Protein AF-A0A0E4B7R5-F1 (afdb_monomer)

Solvent-accessible surface area (backbone atoms only — not comparable to full-atom values): 4063 Å² total; per-residue (Å²): 124,77,59,89,60,67,83,38,58,61,91,79,53,58,71,67,49,44,51,52,31,43,47,41,50,49,51,41,48,50,52,53,48,64,71,44,48,67,59,29,64,74,70,70,54,84,86,85,85,88,83,59,73,67,79,83,44,90,52,90,37,56,62,113

Structure (mmCIF, N/CA/C/O backbone):
data_AF-A0A0E4B7R5-F1
#
_entry.id   AF-A0A0E4B7R5-F1
#
loop_
_atom_site.group_PDB
_atom_site.id
_atom_site.type_symbol
_atom_site.label_a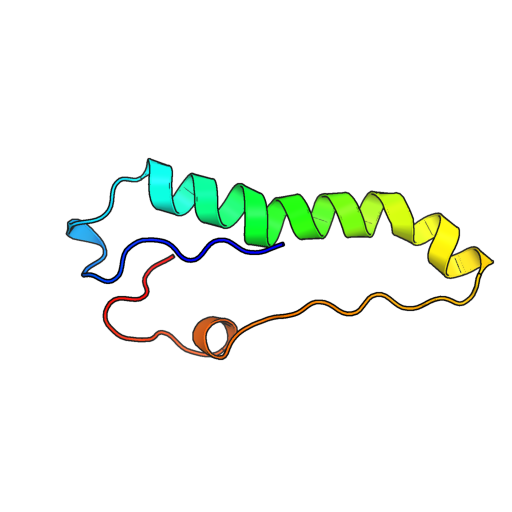tom_id
_atom_site.label_alt_id
_atom_site.label_comp_id
_atom_site.label_asym_id
_atom_site.label_entity_id
_atom_site.label_seq_id
_atom_site.pdbx_PDB_ins_code
_atom_site.Cartn_x
_atom_site.Cartn_y
_atom_site.Cartn_z
_atom_site.occupancy
_atom_site.B_iso_or_equiv
_atom_site.auth_seq_id
_atom_site.auth_comp_id
_atom_site.auth_asym_id
_atom_site.auth_atom_id
_atom_site.pdbx_PDB_model_num
ATOM 1 N N . ALA A 1 1 ? -7.786 1.637 -0.349 1.00 85.19 1 ALA A N 1
ATOM 2 C CA . ALA A 1 1 ? -7.608 1.627 -1.815 1.00 85.19 1 ALA A CA 1
ATOM 3 C C . ALA A 1 1 ? -6.136 1.384 -2.099 1.00 85.19 1 ALA A C 1
ATOM 5 O O . ALA A 1 1 ? -5.332 1.716 -1.236 1.00 85.19 1 ALA A O 1
ATOM 6 N N . GLY A 1 2 ? -5.799 0.797 -3.243 1.00 91.44 2 GLY A N 1
ATOM 7 C CA . GLY A 1 2 ? -4.409 0.581 -3.628 1.00 91.44 2 GLY A CA 1
ATOM 8 C C . GLY A 1 2 ? -4.246 0.638 -5.141 1.00 91.44 2 GLY A C 1
ATOM 9 O O . GLY A 1 2 ? -5.161 0.244 -5.865 1.00 91.44 2 GLY A O 1
ATOM 10 N N . VAL A 1 3 ? -3.106 1.146 -5.600 1.00 92.25 3 VAL A N 1
ATOM 11 C CA . VAL A 1 3 ? -2.702 1.166 -7.009 1.00 92.25 3 VAL A CA 1
ATOM 12 C C . VAL A 1 3 ? -1.424 0.352 -7.150 1.00 92.25 3 VAL A C 1
ATOM 14 O O . VAL A 1 3 ? -0.438 0.610 -6.462 1.00 92.25 3 VAL A O 1
ATOM 17 N N . CYS A 1 4 ? -1.449 -0.623 -8.051 1.00 86.38 4 CYS A N 1
ATOM 18 C CA . CYS A 1 4 ? -0.255 -1.305 -8.532 1.00 86.38 4 CYS A CA 1
ATOM 19 C C . CYS A 1 4 ? 0.196 -0.595 -9.808 1.00 86.38 4 CYS A C 1
ATOM 21 O O . CYS A 1 4 ? -0.594 -0.447 -10.741 1.00 86.38 4 CYS A O 1
ATOM 23 N N . VAL A 1 5 ? 1.441 -0.132 -9.837 1.00 76.50 5 VAL A N 1
ATOM 24 C CA . VAL A 1 5 ? 2.046 0.488 -11.023 1.00 76.50 5 VAL A CA 1
ATOM 25 C C . VAL A 1 5 ? 2.885 -0.518 -11.803 1.00 76.50 5 VAL A C 1
ATOM 27 O O . VAL A 1 5 ? 3.219 -1.573 -11.277 1.00 76.50 5 VAL A O 1
ATOM 30 N N . ASN A 1 6 ? 3.114 -0.174 -13.078 1.00 70.69 6 ASN A N 1
ATOM 31 C CA . ASN A 1 6 ? 3.761 -0.944 -14.145 1.00 70.69 6 ASN A CA 1
ATOM 32 C C . ASN A 1 6 ? 4.616 -2.136 -13.698 1.00 70.69 6 ASN A C 1
ATOM 34 O O . ASN A 1 6 ? 5.592 -1.983 -12.974 1.00 70.69 6 ASN A O 1
ATOM 38 N N . PHE A 1 7 ? 4.308 -3.297 -14.274 1.00 80.62 7 PHE A N 1
ATOM 39 C CA . PHE A 1 7 ? 5.194 -4.450 -14.254 1.00 80.62 7 PHE A CA 1
ATOM 40 C C . PHE A 1 7 ? 6.346 -4.208 -15.231 1.00 80.62 7 PHE A C 1
ATOM 42 O O . PHE A 1 7 ? 6.133 -4.162 -16.444 1.00 80.62 7 PHE A O 1
ATOM 49 N N . GLY A 1 8 ? 7.553 -4.039 -14.709 1.00 87.38 8 GLY A N 1
ATOM 50 C CA . GLY A 1 8 ? 8.755 -3.837 -15.508 1.00 87.38 8 GLY A CA 1
ATOM 51 C C . GLY A 1 8 ? 9.891 -3.234 -14.697 1.00 87.38 8 GLY A C 1
ATOM 52 O O . GLY A 1 8 ? 9.725 -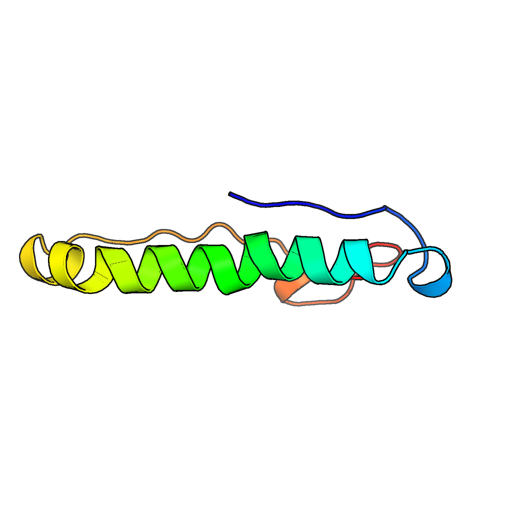2.882 -13.528 1.00 87.38 8 GLY A O 1
ATOM 53 N N . ASP A 1 9 ? 11.055 -3.121 -15.325 1.00 89.69 9 ASP A N 1
ATOM 54 C CA . ASP A 1 9 ? 12.214 -2.510 -14.688 1.00 89.69 9 ASP A CA 1
ATOM 55 C C . ASP A 1 9 ? 11.958 -1.032 -14.375 1.00 89.69 9 ASP A C 1
ATOM 57 O O . ASP A 1 9 ? 11.254 -0.321 -15.099 1.00 89.69 9 ASP A O 1
ATOM 61 N N . ALA A 1 10 ? 12.538 -0.558 -13.271 1.00 90.06 10 ALA A N 1
ATOM 62 C CA . ALA A 1 10 ? 12.288 0.787 -12.757 1.00 90.06 10 ALA A CA 1
ATOM 63 C C . ALA A 1 10 ? 12.637 1.884 -13.779 1.00 90.06 10 ALA A C 1
ATOM 65 O O . ALA A 1 10 ? 11.927 2.882 -13.876 1.00 90.06 10 ALA A O 1
ATOM 66 N N . GLU A 1 11 ? 13.688 1.671 -14.576 1.00 92.50 11 GLU A N 1
ATOM 67 C CA . GLU A 1 11 ? 14.142 2.579 -15.638 1.00 92.50 11 GLU A CA 1
ATOM 68 C C . GLU A 1 11 ? 13.127 2.772 -16.774 1.00 92.50 11 GLU A C 1
ATOM 70 O O . GLU A 1 11 ? 13.170 3.784 -17.473 1.00 92.50 11 GLU A O 1
ATOM 75 N N . LEU A 1 12 ? 12.183 1.839 -16.930 1.00 92.00 12 LEU A N 1
ATOM 76 C CA . LEU A 1 12 ? 11.114 1.905 -17.929 1.00 92.00 12 LEU A CA 1
ATOM 77 C C . LEU A 1 12 ? 9.866 2.635 -17.406 1.00 92.00 12 LEU A C 1
ATOM 79 O O . LEU A 1 12 ? 8.936 2.909 -18.169 1.00 92.00 12 LEU A O 1
ATOM 83 N N . SER A 1 13 ? 9.816 2.944 -16.109 1.00 90.44 13 SER A N 1
ATOM 84 C CA . SER A 1 13 ? 8.665 3.577 -15.470 1.00 90.44 13 SER A CA 1
ATOM 85 C C . SER A 1 13 ? 8.822 5.090 -15.359 1.00 90.44 13 SER A C 1
ATOM 87 O O . SER A 1 13 ? 9.860 5.621 -14.974 1.00 90.44 13 SER A O 1
ATOM 89 N N . LEU A 1 14 ? 7.740 5.814 -15.649 1.00 92.94 14 LEU A N 1
ATOM 90 C CA . LEU A 1 14 ? 7.706 7.265 -15.485 1.00 92.94 14 LEU A CA 1
ATOM 91 C C . LEU A 1 14 ? 7.705 7.641 -14.000 1.00 92.94 14 LEU A C 1
ATOM 93 O O . LEU A 1 14 ? 6.992 7.037 -13.201 1.00 92.94 14 LEU A O 1
ATOM 97 N N . MET A 1 15 ? 8.389 8.732 -13.641 1.00 93.62 15 MET A N 1
ATOM 98 C CA . MET A 1 15 ? 8.370 9.271 -12.270 1.00 93.62 15 MET A CA 1
ATOM 99 C C . MET A 1 15 ? 6.959 9.583 -11.747 1.00 93.62 15 MET A C 1
ATOM 101 O O . MET A 1 15 ? 6.710 9.524 -10.542 1.00 93.62 15 MET A O 1
ATOM 105 N N . SER A 1 16 ? 6.017 9.898 -12.638 1.00 94.19 16 SER A N 1
ATOM 106 C CA . SER A 1 16 ? 4.604 10.087 -12.293 1.00 94.19 16 SER A CA 1
ATOM 107 C C . SER A 1 16 ? 3.951 8.823 -11.734 1.00 94.19 16 SER A C 1
ATOM 109 O O . SER A 1 16 ? 3.072 8.936 -10.885 1.00 94.19 16 SER A O 1
ATOM 111 N N . ASN A 1 17 ? 4.390 7.639 -12.165 1.00 92.62 17 ASN A N 1
ATOM 112 C CA . ASN A 1 17 ? 3.837 6.363 -11.718 1.00 92.62 17 ASN A CA 1
ATOM 113 C C . ASN A 1 17 ? 4.197 6.115 -10.251 1.00 92.62 17 ASN A C 1
ATOM 115 O O . ASN A 1 17 ? 3.307 5.880 -9.437 1.00 92.62 17 ASN A O 1
ATOM 119 N N . PHE A 1 18 ? 5.473 6.279 -9.894 1.00 93.00 18 PHE A N 1
ATOM 120 C CA . PHE A 1 18 ? 5.939 6.183 -8.507 1.00 93.00 18 PHE A CA 1
ATOM 121 C C . PHE A 1 18 ? 5.218 7.189 -7.599 1.00 93.00 18 PHE A C 1
ATOM 123 O O . PHE A 1 18 ? 4.689 6.835 -6.546 1.00 93.00 18 PHE A O 1
ATOM 130 N N . ARG A 1 19 ? 5.099 8.449 -8.044 1.00 95.12 19 ARG A N 1
ATOM 131 C CA . ARG A 1 19 ? 4.372 9.487 -7.293 1.00 95.12 19 ARG A CA 1
ATOM 132 C C . ARG A 1 19 ? 2.898 9.139 -7.098 1.00 95.12 19 ARG A C 1
ATOM 134 O O . ARG A 1 19 ? 2.398 9.267 -5.987 1.00 95.12 19 ARG A O 1
ATOM 141 N N . GLY A 1 20 ? 2.217 8.686 -8.149 1.00 94.50 20 GLY A N 1
ATOM 142 C CA . GLY A 1 20 ? 0.812 8.286 -8.077 1.00 94.50 20 GLY A CA 1
ATOM 143 C C . GLY A 1 20 ? 0.589 7.094 -7.144 1.00 94.50 20 GLY A C 1
ATOM 144 O O . GLY A 1 20 ? -0.352 7.099 -6.353 1.00 94.50 20 GLY A O 1
ATOM 145 N N . CYS A 1 21 ? 1.490 6.110 -7.184 1.00 94.88 21 CYS A N 1
ATOM 146 C CA . CYS A 1 21 ? 1.477 4.967 -6.276 1.00 94.88 21 CYS A CA 1
ATOM 147 C C . CYS A 1 21 ? 1.592 5.408 -4.813 1.00 94.88 21 CYS A C 1
ATOM 149 O O . CYS A 1 21 ? 0.757 5.038 -3.986 1.00 94.88 21 CYS A O 1
ATOM 151 N N . MET A 1 22 ? 2.576 6.258 -4.507 1.00 95.56 22 MET A N 1
ATOM 152 C CA . MET A 1 22 ? 2.796 6.770 -3.154 1.00 95.56 22 MET A CA 1
ATOM 153 C C . MET A 1 22 ? 1.652 7.658 -2.664 1.00 95.56 22 MET A C 1
ATOM 155 O O . MET A 1 22 ? 1.268 7.561 -1.495 1.00 95.56 22 MET A O 1
ATOM 159 N N . GLU A 1 23 ? 1.063 8.476 -3.538 1.00 97.56 23 GLU A N 1
ATOM 160 C CA . GLU A 1 23 ? -0.105 9.281 -3.176 1.00 97.56 23 GLU A CA 1
ATOM 161 C C . GLU A 1 23 ? -1.288 8.421 -2.731 1.00 97.56 23 GLU A C 1
ATOM 163 O O . GLU A 1 23 ? -1.912 8.703 -1.712 1.00 97.56 23 GLU A O 1
ATOM 168 N N . VAL A 1 24 ? -1.575 7.318 -3.424 1.00 96.62 24 VAL A N 1
ATOM 169 C CA . VAL A 1 24 ? -2.705 6.459 -3.043 1.00 96.62 24 VAL A CA 1
ATOM 170 C C . VAL A 1 24 ? -2.351 5.535 -1.878 1.00 96.62 24 VAL A C 1
ATOM 172 O O . VAL A 1 24 ? -3.066 5.502 -0.871 1.00 96.62 24 VAL A O 1
ATOM 175 N N .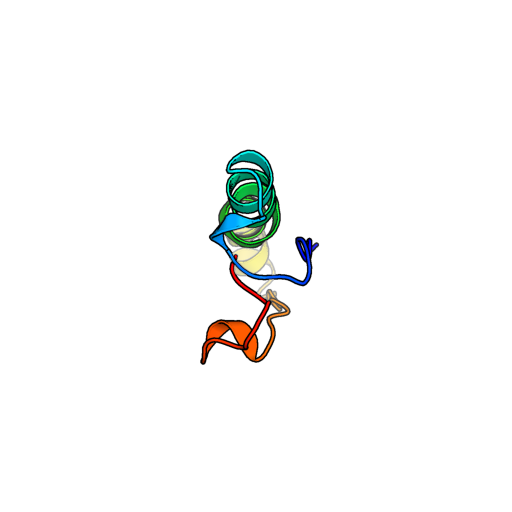 ASN A 1 25 ? -1.264 4.775 -2.002 1.00 96.38 25 ASN A N 1
ATOM 176 C CA . ASN A 1 25 ? -0.967 3.658 -1.105 1.00 96.38 25 ASN A CA 1
ATOM 177 C C . ASN A 1 25 ? -0.455 4.141 0.255 1.00 96.38 25 ASN A C 1
ATOM 179 O O . ASN A 1 25 ? -0.825 3.575 1.287 1.00 96.38 25 ASN A O 1
ATOM 183 N N . PHE A 1 26 ? 0.356 5.203 0.266 1.00 96.06 26 PHE A N 1
ATOM 184 C CA . PHE A 1 26 ? 0.970 5.732 1.480 1.00 96.06 26 PHE A CA 1
ATOM 185 C C . PHE A 1 26 ? 0.217 6.955 2.010 1.00 96.06 26 PHE A C 1
ATOM 187 O O . PHE A 1 26 ? -0.395 6.886 3.082 1.00 96.06 26 PHE A O 1
ATOM 194 N N . PHE A 1 27 ? 0.212 8.064 1.264 1.00 98.19 27 PHE A N 1
ATOM 195 C CA . PHE A 1 27 ? -0.369 9.322 1.746 1.00 98.19 27 PHE A CA 1
ATOM 196 C C . PHE A 1 27 ? -1.892 9.247 1.888 1.00 98.19 27 PHE A C 1
ATOM 198 O O . PHE A 1 27 ? -2.432 9.717 2.892 1.00 98.19 27 PHE A O 1
ATOM 205 N N . GLY A 1 28 ? -2.581 8.575 0.967 1.00 98.00 28 GLY A N 1
ATOM 206 C CA . GLY A 1 28 ? -4.017 8.320 1.045 1.00 98.00 28 GLY A CA 1
ATOM 207 C C . GLY A 1 28 ? -4.392 7.520 2.293 1.00 98.00 28 GLY A C 1
ATOM 208 O O . GLY A 1 28 ? -5.257 7.939 3.068 1.00 98.00 28 GLY A O 1
ATOM 209 N N . THR A 1 29 ? -3.689 6.414 2.551 1.00 97.94 29 THR A N 1
ATOM 210 C CA . THR A 1 29 ? -3.882 5.600 3.764 1.00 97.94 29 THR A CA 1
ATOM 211 C C . THR A 1 29 ? -3.618 6.401 5.039 1.00 97.94 29 THR A C 1
ATOM 213 O O . THR A 1 29 ? -4.404 6.327 5.991 1.00 97.94 29 THR A O 1
ATOM 216 N N . LEU A 1 30 ? -2.553 7.209 5.064 1.00 98.06 30 LEU A N 1
ATOM 217 C CA . LEU A 1 30 ? -2.231 8.081 6.193 1.00 98.06 30 LEU A CA 1
ATOM 218 C C . LEU A 1 30 ? -3.332 9.124 6.431 1.00 98.06 30 LEU A C 1
ATOM 220 O O . LEU A 1 30 ? -3.763 9.316 7.569 1.00 98.06 30 LEU A O 1
ATOM 224 N N . SER A 1 31 ? -3.805 9.775 5.369 1.00 98.56 31 SER A N 1
ATOM 225 C CA . SER A 1 31 ? -4.846 10.805 5.426 1.00 98.56 31 SER A CA 1
ATOM 226 C C . SER A 1 31 ? -6.168 10.254 5.968 1.00 98.56 31 SER A C 1
ATOM 228 O O . SER A 1 31 ? -6.740 10.820 6.908 1.00 98.56 31 SER A O 1
ATOM 230 N N . VAL A 1 32 ? -6.612 9.097 5.463 1.00 98.06 32 VAL A N 1
ATOM 231 C CA . VAL A 1 32 ? -7.805 8.402 5.974 1.00 98.06 32 VAL A CA 1
ATOM 232 C C . VAL A 1 32 ? -7.601 8.014 7.437 1.00 98.06 32 VAL A C 1
ATOM 234 O O . VAL A 1 32 ? -8.425 8.347 8.285 1.00 98.06 32 VAL A O 1
ATOM 237 N N . THR A 1 33 ? -6.472 7.390 7.772 1.00 98.12 33 THR A N 1
ATOM 238 C CA . THR A 1 33 ? -6.186 6.984 9.155 1.00 98.12 33 THR A CA 1
ATOM 239 C C . THR A 1 33 ? -6.260 8.175 10.106 1.00 98.12 33 THR A C 1
ATOM 241 O O . THR A 1 33 ? -6.967 8.105 11.109 1.00 98.12 33 THR A O 1
ATOM 244 N N . LYS A 1 34 ? -5.599 9.294 9.780 1.00 98.19 34 LYS A N 1
ATOM 245 C CA . LYS A 1 34 ? -5.614 10.509 10.610 1.00 98.19 34 LYS A CA 1
ATOM 246 C C . LYS A 1 34 ? -7.020 11.082 10.764 1.00 98.19 34 LYS A C 1
ATOM 248 O O . LYS A 1 34 ? -7.392 11.446 11.877 1.00 98.19 34 LYS A O 1
ATOM 253 N N . SER A 1 35 ? -7.792 11.121 9.681 1.00 98.44 35 SER A N 1
ATOM 254 C CA . SER A 1 35 ? -9.164 11.642 9.680 1.00 98.44 35 SER A CA 1
ATOM 255 C C . SER A 1 35 ? -10.095 10.837 10.591 1.00 98.44 35 SER A C 1
ATOM 257 O O . SER A 1 35 ? -10.900 11.414 11.319 1.00 98.44 35 SER A O 1
ATOM 259 N N . PHE A 1 36 ? -9.968 9.507 10.598 1.00 98.12 36 PHE A N 1
ATOM 260 C CA . PHE A 1 36 ? -10.868 8.628 11.354 1.00 98.12 36 PHE A CA 1
ATOM 261 C C . PHE A 1 36 ? -10.362 8.265 12.757 1.00 98.12 36 PHE A C 1
ATOM 263 O O . PHE A 1 36 ? -11.147 7.792 13.584 1.00 98.12 36 PHE A O 1
ATOM 270 N N . LEU A 1 37 ? -9.084 8.501 13.071 1.00 98.19 37 LEU A N 1
ATOM 271 C CA . LEU A 1 37 ? -8.480 8.118 14.352 1.00 98.19 37 LEU A CA 1
ATOM 272 C C . LEU A 1 37 ? -9.243 8.633 15.593 1.00 98.19 37 LEU A C 1
ATOM 274 O O . LEU A 1 37 ? -9.400 7.850 16.535 1.00 98.19 37 LEU A O 1
ATOM 278 N N . PRO A 1 38 ? -9.755 9.883 15.638 1.00 98.12 38 PRO A N 1
ATOM 279 C CA . PRO A 1 38 ? -10.539 10.355 16.781 1.00 98.12 38 PRO A CA 1
ATOM 280 C C . PRO A 1 38 ? -11.837 9.557 16.978 1.00 98.12 38 PRO A C 1
ATOM 282 O O . PRO A 1 38 ? -12.139 9.137 18.095 1.00 98.12 38 PRO A O 1
ATOM 285 N N . LEU A 1 39 ? -12.561 9.280 15.890 1.00 98.38 39 LEU A N 1
ATOM 286 C CA . LEU A 1 39 ? -13.832 8.547 15.918 1.00 98.38 39 LEU A CA 1
ATOM 287 C C . LEU A 1 39 ? -13.628 7.091 16.342 1.00 98.38 39 LEU A C 1
ATOM 289 O O . LEU A 1 39 ? -14.395 6.551 17.137 1.00 98.38 39 LEU A O 1
ATOM 293 N N . LEU A 1 40 ? -12.551 6.463 15.871 1.00 98.12 40 LEU A N 1
ATOM 294 C CA . LEU A 1 40 ? -12.208 5.092 16.244 1.00 98.12 40 LEU A CA 1
ATOM 295 C C . LEU A 1 40 ? -11.871 4.963 17.726 1.00 98.12 40 LEU A C 1
ATOM 297 O O . LEU A 1 40 ? -12.274 3.985 18.351 1.00 98.12 40 LEU A O 1
ATOM 301 N N . ARG A 1 41 ? -11.181 5.953 18.307 1.00 97.94 41 ARG A N 1
ATOM 302 C CA . ARG A 1 41 ? -10.903 5.986 19.752 1.00 97.94 41 ARG A CA 1
ATOM 303 C C . ARG A 1 41 ? -12.194 6.078 20.565 1.00 97.94 41 ARG A C 1
ATOM 305 O O . ARG A 1 41 ? -12.328 5.357 21.549 1.00 97.94 41 ARG A O 1
ATOM 312 N N . GLN A 1 42 ? -13.148 6.906 20.133 1.00 98.38 42 GLN A N 1
ATOM 313 C CA . GLN A 1 42 ? -14.451 7.044 20.792 1.00 98.38 42 GLN A CA 1
ATOM 314 C C . GLN A 1 42 ? -15.282 5.757 20.695 1.00 98.38 42 GLN A C 1
ATOM 316 O O . GLN A 1 42 ? -15.820 5.287 21.695 1.00 98.38 42 GLN A O 1
ATOM 321 N N . ALA A 1 43 ? -15.355 5.165 19.502 1.00 98.19 43 ALA A N 1
ATOM 322 C CA . ALA A 1 43 ? -16.142 3.963 19.241 1.00 98.19 43 ALA A CA 1
ATOM 323 C C . ALA A 1 43 ? -15.443 2.657 19.666 1.00 98.19 43 ALA A C 1
ATOM 325 O O . ALA A 1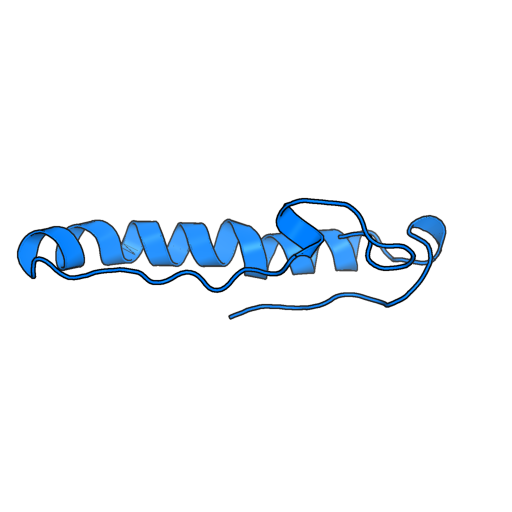 43 ? -16.031 1.586 19.536 1.00 98.19 43 ALA A O 1
ATOM 326 N N . LYS A 1 44 ? -14.185 2.720 20.135 1.00 97.88 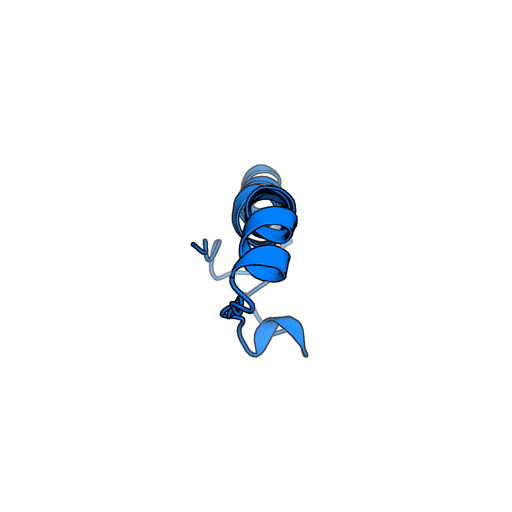44 LYS A N 1
ATOM 327 C CA . LYS A 1 44 ? -13.300 1.554 20.339 1.00 97.88 44 LYS A CA 1
ATOM 328 C C . LYS A 1 44 ? -13.205 0.668 19.083 1.00 97.88 44 LYS A C 1
ATOM 330 O O . LYS A 1 44 ? -13.140 -0.559 19.167 1.00 97.88 44 LYS A O 1
ATOM 335 N N . GLY A 1 45 ? -13.224 1.311 17.917 1.00 97.50 45 GLY A N 1
ATOM 336 C CA . GLY A 1 45 ? -13.147 0.670 16.609 1.00 97.50 45 GLY A CA 1
ATOM 337 C C . GLY A 1 45 ? -11.723 0.260 16.229 1.00 97.50 45 GLY A C 1
ATOM 338 O O . GLY A 1 45 ? -10.762 0.494 16.963 1.00 97.50 45 GLY A O 1
ATOM 339 N N . ARG A 1 46 ? -11.581 -0.354 15.051 1.00 97.94 46 ARG A N 1
ATOM 340 C CA . ARG A 1 46 ? -10.296 -0.813 14.501 1.00 97.94 46 ARG A CA 1
ATOM 341 C C . ARG A 1 46 ? -10.157 -0.380 13.043 1.00 97.94 46 ARG A C 1
ATOM 343 O O . ARG A 1 46 ? -11.148 -0.357 12.320 1.00 97.94 46 ARG A O 1
ATOM 350 N N . ILE A 1 47 ? -8.930 -0.081 12.621 1.00 97.00 47 ILE A N 1
ATOM 351 C CA . ILE A 1 47 ? -8.555 0.039 11.205 1.00 97.00 47 ILE A CA 1
ATOM 352 C C . ILE A 1 47 ? -7.837 -1.242 10.809 1.00 97.00 47 ILE A C 1
ATOM 354 O O . ILE A 1 47 ? -6.972 -1.717 11.543 1.00 97.00 47 ILE A O 1
ATOM 358 N N . VAL A 1 48 ? -8.178 -1.768 9.638 1.00 97.31 48 VAL A N 1
ATOM 359 C CA . VAL A 1 48 ? -7.431 -2.840 8.983 1.00 97.31 48 VAL A CA 1
ATOM 360 C C . VAL A 1 48 ? -6.839 -2.265 7.703 1.00 97.31 48 VAL A C 1
ATOM 362 O O . VAL A 1 48 ? -7.577 -1.827 6.822 1.00 97.31 48 VAL A O 1
ATOM 365 N N . THR A 1 49 ? -5.512 -2.256 7.614 1.00 96.88 49 THR A N 1
ATOM 366 C CA . THR A 1 49 ? -4.786 -1.862 6.403 1.00 96.88 49 THR A CA 1
ATOM 367 C C . THR A 1 49 ? -4.414 -3.117 5.629 1.00 96.88 49 THR A C 1
ATOM 369 O O . THR A 1 49 ? -3.852 -4.048 6.201 1.00 96.88 49 THR A O 1
ATOM 372 N N . ILE A 1 50 ? -4.722 -3.143 4.335 1.00 96.31 50 ILE A N 1
ATOM 373 C CA . ILE A 1 50 ? -4.343 -4.244 3.446 1.00 96.31 50 ILE A CA 1
AT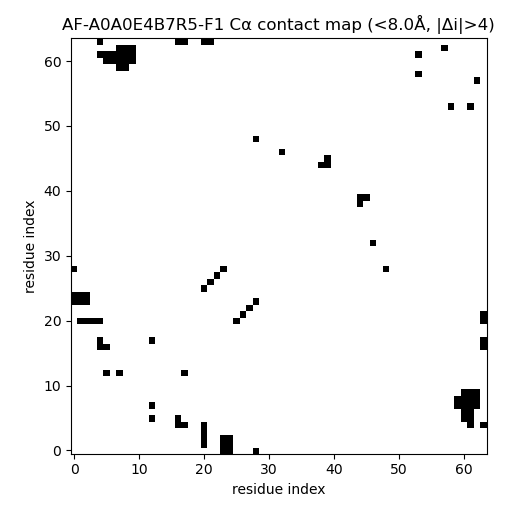OM 374 C C . ILE A 1 50 ? -3.010 -3.894 2.788 1.00 96.31 50 ILE A C 1
ATOM 376 O O . ILE A 1 50 ? -2.916 -2.882 2.095 1.00 96.31 50 ILE A O 1
ATOM 380 N N . SER A 1 51 ? -1.994 -4.719 3.027 1.00 94.25 51 SER A N 1
ATOM 381 C CA . SER A 1 51 ? -0.662 -4.612 2.425 1.00 94.25 51 SER A CA 1
ATOM 382 C C . SER A 1 51 ? -0.415 -5.751 1.426 1.00 94.25 51 SER A C 1
ATOM 384 O O . SER A 1 51 ? -1.333 -6.487 1.057 1.00 94.25 51 SER A O 1
ATOM 386 N N . SER A 1 52 ? 0.827 -5.886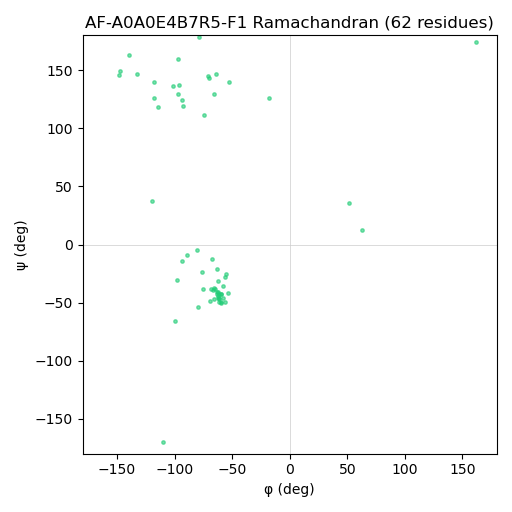 0.962 1.00 92.94 52 SER A N 1
ATOM 387 C CA . SER A 1 52 ? 1.273 -6.987 0.107 1.00 92.94 52 SER A CA 1
ATOM 388 C C . SER A 1 52 ? 2.674 -7.455 0.525 1.00 92.94 52 SER A C 1
ATOM 390 O O . SER A 1 52 ? 3.381 -6.682 1.177 1.00 92.94 52 SER A O 1
ATOM 392 N N . PRO A 1 53 ? 3.119 -8.658 0.111 1.00 94.50 53 PRO A N 1
ATOM 393 C CA . PRO A 1 53 ? 4.481 -9.134 0.373 1.00 94.50 53 PRO A CA 1
ATOM 394 C C . PRO A 1 53 ? 5.581 -8.188 -0.130 1.00 94.50 53 PRO A C 1
ATOM 396 O O . PRO A 1 53 ? 6.681 -8.188 0.412 1.00 94.50 53 PRO A O 1
ATOM 399 N N . ALA A 1 54 ? 5.284 -7.363 -1.141 1.00 91.25 54 ALA A N 1
ATOM 400 C CA . ALA A 1 54 ? 6.222 -6.383 -1.686 1.00 91.25 54 ALA A CA 1
ATOM 401 C C . ALA A 1 54 ? 6.567 -5.244 -0.707 1.00 91.25 54 ALA A C 1
ATOM 403 O O . ALA A 1 54 ? 7.504 -4.493 -0.954 1.00 91.25 54 ALA A O 1
ATOM 404 N N . GLY A 1 55 ? 5.828 -5.108 0.402 1.00 90.81 55 GLY A N 1
ATOM 405 C CA . GLY A 1 55 ? 6.184 -4.192 1.489 1.00 90.81 55 GLY A CA 1
ATOM 406 C C . GLY A 1 55 ? 7.317 -4.703 2.387 1.00 90.81 55 GLY A C 1
ATOM 407 O O . GLY A 1 55 ? 7.997 -3.889 3.003 1.00 90.81 55 GLY A O 1
ATOM 408 N N . ASP A 1 56 ? 7.531 -6.022 2.440 1.00 94.69 56 ASP A N 1
ATOM 409 C CA . ASP A 1 56 ? 8.551 -6.646 3.296 1.00 94.69 56 ASP A CA 1
ATOM 410 C C . ASP A 1 56 ? 9.844 -6.959 2.532 1.00 94.69 56 ASP A C 1
ATOM 412 O O . ASP A 1 56 ? 10.932 -6.948 3.107 1.00 94.69 56 ASP A O 1
ATOM 416 N N . GLN A 1 57 ? 9.741 -7.243 1.232 1.00 93.62 57 GLN A N 1
ATOM 417 C CA . GLN A 1 57 ? 10.886 -7.542 0.374 1.00 93.62 57 GLN A CA 1
ATOM 418 C C . GLN A 1 57 ? 10.654 -7.057 -1.063 1.00 93.62 57 GLN A C 1
ATOM 420 O O . GLN A 1 57 ? 9.513 -7.064 -1.532 1.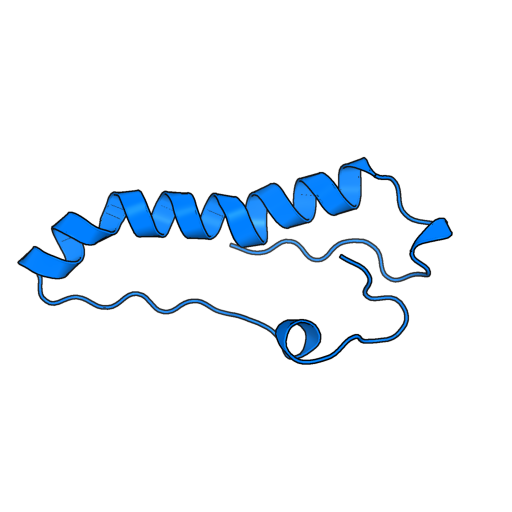00 93.62 57 GLN A O 1
ATOM 425 N N . PRO A 1 58 ? 11.715 -6.676 -1.796 1.00 90.50 58 PRO A N 1
ATOM 426 C CA . PRO A 1 58 ? 11.588 -6.285 -3.192 1.00 90.50 58 PRO A CA 1
ATOM 427 C C . PRO A 1 58 ? 11.283 -7.498 -4.077 1.00 90.50 58 PRO A C 1
ATOM 429 O O . PRO A 1 58 ? 11.811 -8.591 -3.871 1.00 90.50 58 PRO A O 1
ATOM 432 N N . PHE A 1 59 ? 10.478 -7.277 -5.112 1.00 90.50 59 PHE A N 1
ATOM 433 C CA . PHE A 1 59 ? 10.192 -8.266 -6.146 1.00 90.50 59 PHE A CA 1
ATOM 434 C C . PHE A 1 59 ? 10.672 -7.744 -7.504 1.00 90.50 59 PHE A C 1
ATOM 436 O O . PHE A 1 59 ? 10.490 -6.555 -7.791 1.00 90.50 59 PHE A O 1
ATOM 443 N N . PRO A 1 60 ? 11.261 -8.605 -8.356 1.00 90.31 60 PRO A N 1
ATOM 444 C CA . PRO A 1 60 ? 11.614 -8.225 -9.716 1.00 90.31 60 PRO A CA 1
ATOM 445 C C . PRO A 1 60 ? 10.416 -7.625 -10.452 1.00 90.31 60 PRO A C 1
ATOM 447 O O . PRO A 1 60 ? 9.291 -8.110 -10.316 1.00 90.31 60 PRO A O 1
ATOM 450 N N . CYS A 1 61 ? 10.670 -6.573 -11.228 1.00 90.44 61 CYS A N 1
ATOM 451 C CA . CYS A 1 61 ? 9.670 -5.874 -12.032 1.00 90.44 61 CYS A CA 1
ATOM 452 C C . CYS A 1 61 ? 8.527 -5.193 -11.246 1.00 90.44 61 CYS A C 1
ATOM 454 O O . CYS A 1 61 ? 7.543 -4.800 -11.868 1.00 90.44 61 CYS A O 1
ATOM 456 N N . LEU A 1 62 ? 8.622 -5.052 -9.915 1.00 89.25 62 LEU A N 1
ATOM 457 C CA . LEU A 1 62 ? 7.599 -4.423 -9.057 1.00 89.25 62 LEU A CA 1
ATOM 458 C C . LEU A 1 62 ? 8.126 -3.195 -8.299 1.00 89.25 62 LEU A C 1
ATOM 460 O O . LEU A 1 62 ? 7.784 -2.978 -7.137 1.00 89.25 62 LEU A O 1
ATOM 464 N N . ALA A 1 63 ? 8.984 -2.398 -8.934 1.00 79.69 63 ALA A N 1
ATOM 465 C CA . ALA A 1 63 ? 9.475 -1.167 -8.325 1.00 79.69 63 ALA A CA 1
ATOM 466 C C . ALA A 1 63 ? 8.328 -0.155 -8.152 1.00 79.69 63 ALA A C 1
ATOM 468 O O . ALA A 1 63 ? 7.600 0.137 -9.103 1.00 79.69 63 ALA A O 1
ATOM 469 N N . ALA A 1 64 ? 8.187 0.391 -6.946 1.00 69.00 64 ALA A N 1
ATOM 470 C CA . ALA A 1 64 ? 7.171 1.375 -6.587 1.00 69.00 64 ALA A CA 1
ATOM 471 C C . ALA A 1 64 ? 7.677 2.303 -5.479 1.00 69.00 64 ALA A C 1
A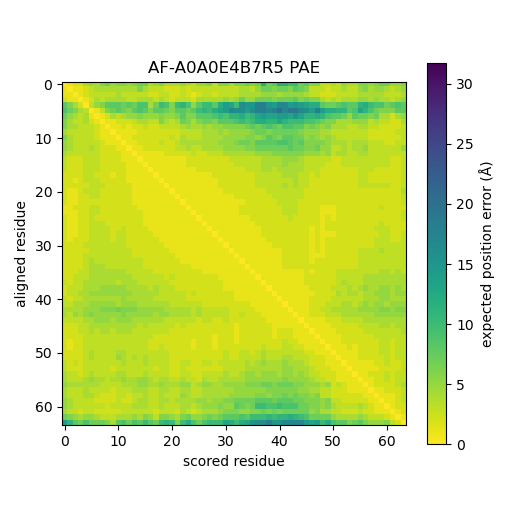TOM 473 O O . ALA A 1 64 ? 8.423 1.811 -4.603 1.00 69.00 64 ALA A O 1
#

Foldseek 3Di:
DADQFWQADPVVDDPVRVVVRCVVQPVVVVVVCVVCVVVCVVVVHDDDRDDDVCVVDPDHRRDD

Organism: NCBI:txid356780

InterPro domains:
  IPR002347 Short-chain dehydrogenase/reductase SDR [PF00106] (1-63)
  IPR036291 NAD(P)-binding domain superfamily [SSF51735] (15-60)

Mean predicted aligned error: 3.26 Å

Sequence (64 aa):
AGVCVNFGDAELSLMSNFRGCMEVNFFGTLSVTKSFLPLLRQAKGRIVTISSPAGDQPFPCLAA

Radius of gyration: 14.73 Å; Cα contacts (8 Å, |Δi|>4): 50; chains: 1; bounding box: 30×21×39 Å

Nearest PDB structures (foldseek):
  6gtb-assembly1_A  TM=9.127E-01  e=1.701E-01  Homo sapiens
  6ixj-assembly3_G-3  TM=9.410E-01  e=2.090E-01  Klebsiella oxytoca
  3asu-assembly1_A-2  TM=9.188E-01  e=2.398E-01  Escherichia coli
  6g4l-assembly1_A  TM=9.106E-01  e=2.947E-01  Homo sapiens
  1fdv-assembly2_C  TM=9.067E-01  e=2.162E+00  Homo sapiens

pLDDT: mean 93.12, std 6.32, range [69.0, 98.56]

Secondary structure (DSSP, 8-state):
------SB-GGGS-HHHHHHHHIIIIIIHHHHHHHHHHHHHHHT--------GGGTS--TTB--